Protein AF-A0AAV3UPY1-F1 (afdb_monomer)

Mean predicted aligned error: 5.56 Å

Organism: NCBI:txid1008152

Solvent-accessible surface area (backbone atoms only — not comparable to full-atom values): 3464 Å² total; per-residue (Å²): 128,98,74,73,83,85,59,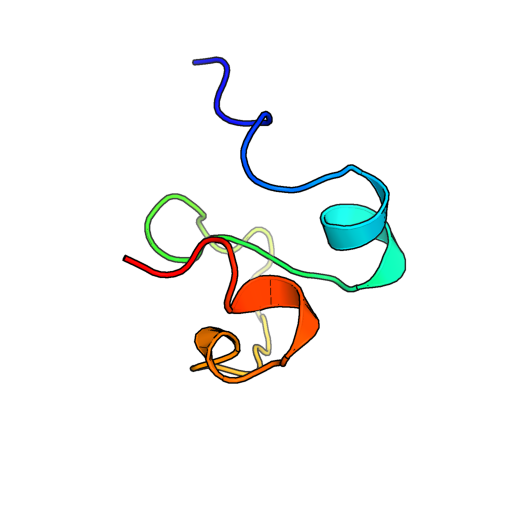54,68,61,41,42,73,76,64,64,55,77,65,72,93,82,54,76,83,92,54,98,74,84,89,79,80,76,7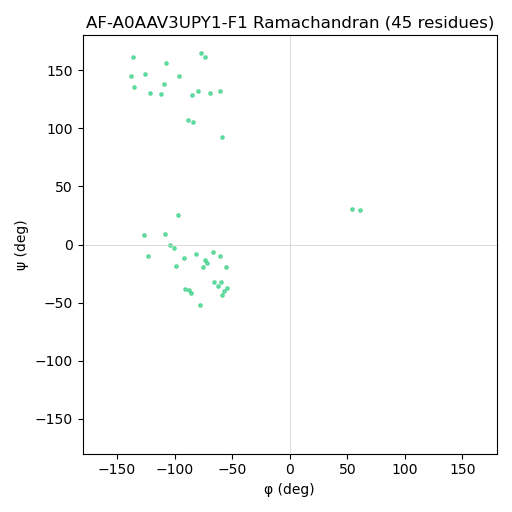7,58,68,74,40,77,92,46,44,92,74,67,130

Radius of gyration: 11.36 Å; Cα contacts (8 Å, |Δi|>4): 15; chains: 1; bounding box: 29×20×28 Å

Structure (mmCIF, N/CA/C/O backbone):
data_AF-A0AAV3UPY1-F1
#
_entry.id   AF-A0AAV3UPY1-F1
#
loop_
_atom_site.group_PDB
_atom_site.id
_atom_site.type_symbol
_atom_site.label_atom_id
_atom_site.label_alt_id
_atom_site.label_comp_id
_atom_site.label_asym_id
_atom_site.label_entity_id
_atom_site.label_seq_id
_atom_site.pdbx_PDB_ins_code
_atom_site.Cartn_x
_atom_site.Cartn_y
_atom_site.Cartn_z
_atom_site.occupancy
_atom_site.B_iso_or_equiv
_atom_site.auth_seq_id
_atom_site.auth_comp_id
_atom_site.auth_asym_id
_atom_site.auth_atom_id
_atom_site.pdbx_PDB_model_num
ATOM 1 N N . MET A 1 1 ? 7.618 5.196 18.227 1.00 45.66 1 MET A N 1
ATOM 2 C CA . MET A 1 1 ? 8.830 4.585 17.645 1.00 45.66 1 MET A CA 1
ATOM 3 C C . MET A 1 1 ? 8.895 5.065 16.210 1.00 45.66 1 MET A C 1
ATOM 5 O O . MET A 1 1 ? 7.978 4.747 15.463 1.00 45.66 1 MET A O 1
ATOM 9 N N . ASP A 1 2 ? 9.883 5.903 15.890 1.00 50.47 2 ASP A N 1
ATOM 10 C CA . ASP A 1 2 ? 10.117 6.484 14.560 1.00 50.47 2 ASP A CA 1
ATOM 11 C C . ASP A 1 2 ? 10.337 5.375 13.523 1.00 50.47 2 ASP A C 1
ATOM 13 O O . ASP A 1 2 ? 11.436 4.855 13.359 1.00 50.47 2 ASP A O 1
ATOM 17 N N . MET A 1 3 ? 9.251 4.955 12.877 1.00 54.59 3 MET A N 1
ATOM 18 C CA . MET A 1 3 ? 9.212 3.868 11.889 1.00 54.59 3 MET A CA 1
ATOM 19 C C . MET A 1 3 ? 8.990 4.384 10.454 1.00 54.59 3 MET A C 1
ATOM 21 O O . MET A 1 3 ? 8.783 3.594 9.538 1.00 54.59 3 MET A O 1
ATOM 25 N N . GLN A 1 4 ? 9.045 5.702 10.236 1.00 53.12 4 GLN A N 1
ATOM 26 C CA . GLN A 1 4 ? 8.671 6.357 8.973 1.00 53.12 4 GLN A CA 1
ATOM 27 C C . GLN A 1 4 ? 9.849 6.667 8.023 1.00 53.12 4 GLN A C 1
ATOM 29 O O . GLN A 1 4 ? 9.738 7.572 7.210 1.00 53.12 4 GLN A O 1
ATOM 34 N N . GLN A 1 5 ? 10.978 5.945 8.079 1.00 60.69 5 GLN A N 1
ATOM 35 C CA . GLN A 1 5 ? 12.110 6.201 7.157 1.00 60.69 5 GLN A CA 1
ATOM 36 C C . GLN A 1 5 ? 12.273 5.194 5.999 1.00 60.69 5 GLN A C 1
ATOM 38 O O . GLN A 1 5 ? 13.181 5.356 5.190 1.00 60.69 5 GLN A O 1
ATOM 43 N N . ILE A 1 6 ? 11.421 4.164 5.875 1.00 78.69 6 ILE A N 1
ATOM 44 C CA . ILE A 1 6 ? 11.518 3.180 4.768 1.00 78.69 6 ILE A CA 1
ATOM 45 C C . ILE A 1 6 ? 10.738 3.628 3.521 1.00 78.69 6 ILE A C 1
ATOM 47 O O . ILE A 1 6 ? 11.193 3.420 2.392 1.00 78.69 6 ILE A O 1
ATOM 51 N N . LEU A 1 7 ? 9.564 4.224 3.733 1.00 83.06 7 LEU A N 1
ATOM 52 C CA . LEU A 1 7 ? 8.679 4.725 2.682 1.00 83.06 7 LEU A CA 1
ATOM 53 C C . LEU A 1 7 ? 8.699 6.251 2.702 1.00 83.06 7 LEU A C 1
ATOM 55 O O . LEU A 1 7 ? 8.670 6.842 3.781 1.00 83.06 7 LEU A O 1
ATOM 59 N N . SER A 1 8 ? 8.736 6.877 1.528 1.00 87.69 8 SER A N 1
ATOM 60 C CA . SER A 1 8 ? 8.571 8.329 1.426 1.00 87.69 8 SER A CA 1
ATOM 61 C C . SER A 1 8 ? 7.113 8.746 1.649 1.00 87.69 8 SER A C 1
ATOM 63 O O . SER A 1 8 ? 6.195 7.937 1.499 1.00 87.69 8 SER A O 1
ATOM 65 N N . GLU A 1 9 ? 6.884 10.025 1.965 1.00 88.12 9 GLU A N 1
ATOM 66 C CA . GLU A 1 9 ? 5.525 10.584 2.063 1.00 88.12 9 GLU A CA 1
ATOM 67 C C . GLU A 1 9 ? 4.740 10.398 0.757 1.00 88.12 9 GLU A C 1
ATOM 69 O O . GLU A 1 9 ? 3.583 10.001 0.797 1.00 88.12 9 GLU A O 1
ATOM 74 N N . GLU A 1 10 ? 5.386 10.570 -0.400 1.00 90.31 10 GLU A N 1
AT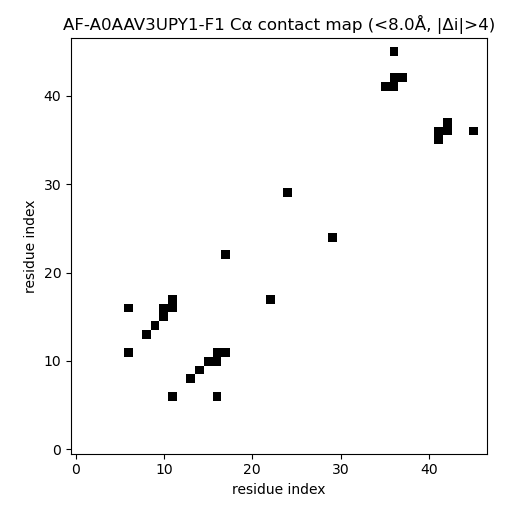OM 75 C CA . GLU A 1 10 ? 4.785 10.310 -1.717 1.00 90.31 10 GLU A CA 1
ATOM 76 C C . GLU A 1 10 ? 4.311 8.848 -1.854 1.00 90.31 10 GLU A C 1
ATOM 78 O O . GLU A 1 10 ? 3.207 8.573 -2.321 1.00 90.31 10 GLU A O 1
ATOM 83 N N . GLU A 1 11 ? 5.112 7.872 -1.415 1.00 88.38 11 GLU A N 1
ATOM 84 C CA . GLU A 1 11 ? 4.737 6.453 -1.486 1.00 88.38 11 GLU A CA 1
ATOM 85 C C . GLU A 1 11 ? 3.542 6.123 -0.584 1.00 88.38 11 GLU A C 1
ATOM 87 O O . GLU A 1 11 ? 2.717 5.261 -0.908 1.00 88.38 11 GLU A O 1
ATOM 92 N N . VAL A 1 12 ? 3.438 6.824 0.541 1.00 90.31 12 VAL A N 1
ATOM 93 C CA . VAL A 1 12 ? 2.364 6.662 1.516 1.00 90.31 12 VAL A CA 1
ATOM 94 C C . VAL A 1 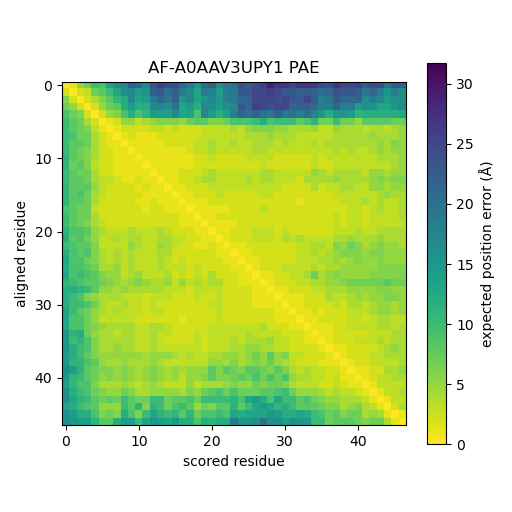12 ? 1.086 7.359 1.039 1.00 90.31 12 VAL A C 1
ATOM 96 O O . VAL A 1 12 ? 0.034 6.719 0.995 1.00 90.31 12 VAL A O 1
ATOM 99 N N . GLU A 1 13 ? 1.152 8.629 0.663 1.00 90.88 13 GLU A N 1
ATOM 100 C CA . GLU A 1 13 ? -0.024 9.448 0.351 1.00 90.88 13 GLU A CA 1
ATOM 101 C C . GLU A 1 13 ? -0.483 9.284 -1.102 1.00 90.88 13 GLU A C 1
ATOM 103 O O . GLU A 1 13 ? -1.675 9.135 -1.363 1.00 90.88 13 GLU A O 1
ATOM 108 N N . GLU A 1 14 ? 0.442 9.234 -2.062 1.00 91.00 14 GLU A N 1
ATOM 109 C CA . GLU A 1 14 ? 0.088 9.179 -3.485 1.00 91.00 14 GLU A CA 1
ATOM 110 C C . GLU A 1 14 ? -0.035 7.738 -3.996 1.00 91.00 14 GLU A C 1
ATOM 112 O O . GLU A 1 14 ? -0.932 7.423 -4.781 1.00 91.00 14 GLU A O 1
ATOM 117 N N . LYS A 1 15 ? 0.836 6.829 -3.534 1.00 89.56 15 LYS A N 1
ATOM 118 C CA . LYS A 1 15 ? 0.867 5.425 -4.004 1.00 89.56 15 LYS A CA 1
ATOM 119 C C . LYS A 1 15 ? 0.179 4.436 -3.065 1.00 89.56 15 LYS A C 1
ATOM 121 O O . LYS A 1 15 ? 0.075 3.259 -3.407 1.00 89.56 15 LYS A O 1
ATOM 126 N N . ASN A 1 16 ? -0.325 4.894 -1.917 1.00 91.81 16 ASN A N 1
ATOM 127 C CA . ASN A 1 16 ? -1.038 4.074 -0.931 1.00 91.81 16 ASN A CA 1
ATOM 128 C C . ASN A 1 16 ? -0.256 2.826 -0.464 1.00 91.81 16 ASN A C 1
ATOM 130 O O . ASN A 1 16 ? -0.844 1.804 -0.102 1.00 91.81 16 ASN A O 1
ATOM 134 N N . VAL A 1 17 ? 1.080 2.888 -0.445 1.00 91.12 17 VAL A N 1
ATOM 135 C CA . VAL A 1 17 ? 1.927 1.776 0.006 1.00 91.12 17 VAL A CA 1
ATOM 136 C C . VAL A 1 17 ? 1.967 1.756 1.534 1.00 91.12 17 VAL A C 1
ATOM 138 O O . VAL A 1 17 ? 2.166 2.784 2.184 1.00 91.12 17 VAL A O 1
ATOM 141 N N . ARG A 1 18 ? 1.760 0.581 2.139 1.00 91.44 18 ARG A N 1
ATOM 142 C CA . ARG A 1 18 ? 1.836 0.367 3.594 1.00 91.44 18 ARG A CA 1
ATOM 143 C C . ARG A 1 18 ? 2.562 -0.941 3.903 1.00 91.44 18 ARG A C 1
ATOM 145 O O . ARG A 1 18 ? 2.407 -1.927 3.185 1.00 91.44 18 ARG A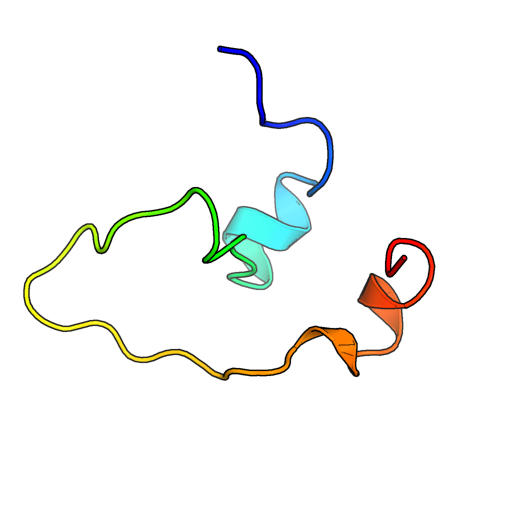 O 1
ATOM 152 N N . LEU A 1 19 ? 3.317 -0.964 5.002 1.00 90.94 19 LEU A N 1
ATOM 153 C CA . LEU A 1 19 ? 3.952 -2.180 5.515 1.00 90.94 19 LEU A CA 1
ATOM 154 C C . LEU A 1 19 ? 2.959 -2.965 6.379 1.00 90.94 19 LEU A C 1
ATOM 156 O O . LEU A 1 19 ? 2.675 -2.601 7.519 1.00 90.94 19 LEU A O 1
ATOM 160 N N . THR A 1 20 ? 2.439 -4.068 5.845 1.00 91.75 20 THR A N 1
ATOM 161 C CA . THR A 1 20 ? 1.397 -4.872 6.508 1.00 91.75 20 THR A CA 1
ATOM 162 C C . THR A 1 20 ? 1.895 -5.662 7.719 1.00 91.75 20 THR A C 1
ATOM 164 O O . THR A 1 20 ? 1.083 -6.121 8.508 1.00 91.75 20 THR A O 1
ATOM 167 N N . CYS A 1 21 ? 3.210 -5.838 7.887 1.00 90.50 21 CYS A N 1
ATOM 168 C CA . CYS A 1 21 ? 3.785 -6.539 9.041 1.00 90.50 21 CYS A CA 1
ATOM 169 C C . CYS A 1 21 ? 3.771 -5.711 10.337 1.00 9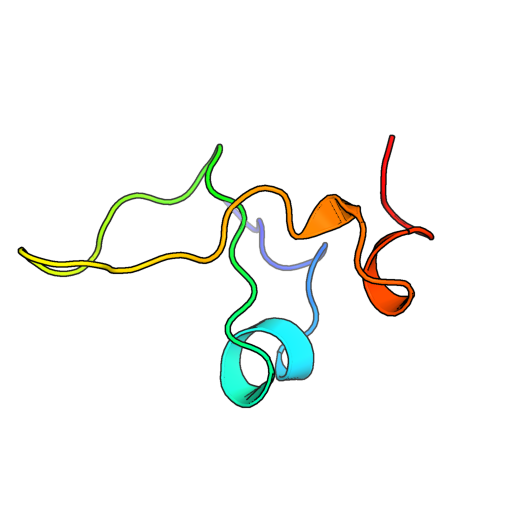0.50 21 CYS A C 1
ATOM 171 O O . CYS A 1 21 ? 3.879 -6.284 11.417 1.00 90.50 21 CYS A O 1
ATOM 173 N N . ILE A 1 22 ? 3.645 -4.385 10.228 1.00 89.44 22 ILE A N 1
ATOM 174 C CA . ILE A 1 22 ? 3.640 -3.449 11.364 1.00 89.44 22 ILE A CA 1
ATOM 175 C C . ILE A 1 22 ? 2.381 -2.572 11.419 1.00 89.44 22 ILE A C 1
ATOM 177 O O . ILE A 1 22 ? 2.174 -1.865 12.400 1.00 89.44 22 ILE A O 1
ATOM 181 N N . GLY A 1 23 ? 1.551 -2.591 10.374 1.00 88.19 23 GLY A N 1
ATOM 182 C CA . GLY A 1 23 ? 0.298 -1.843 10.308 1.00 88.19 23 GLY A CA 1
ATOM 183 C C . GLY A 1 23 ? -0.911 -2.687 10.708 1.00 88.19 23 GLY A C 1
ATOM 184 O O . GLY A 1 23 ? -0.993 -3.868 10.378 1.00 88.19 23 GLY A O 1
ATOM 185 N N . SER A 1 24 ? -1.881 -2.057 11.366 1.00 92.88 24 SER A N 1
ATOM 186 C CA . SER A 1 24 ? -3.224 -2.601 11.594 1.00 92.88 24 SER A CA 1
ATOM 187 C C . SER A 1 24 ? -4.252 -1.880 10.721 1.00 92.88 24 SER A C 1
ATOM 189 O O . SER A 1 24 ? -4.035 -0.738 10.311 1.00 92.88 24 SER A O 1
ATOM 191 N N . ALA A 1 25 ? -5.384 -2.531 10.440 1.00 94.75 25 ALA A N 1
ATOM 192 C CA . ALA A 1 25 ? -6.490 -1.889 9.736 1.00 94.75 25 ALA A CA 1
ATOM 193 C C . ALA A 1 25 ? -7.007 -0.682 10.540 1.00 94.75 25 ALA A C 1
ATOM 195 O O . ALA A 1 25 ? -7.220 -0.784 11.747 1.00 94.75 25 ALA A O 1
ATOM 196 N N . ALA A 1 26 ? -7.184 0.457 9.867 1.00 93.81 26 ALA A N 1
ATOM 197 C CA . ALA A 1 26 ? -7.704 1.685 10.473 1.00 93.81 26 ALA A CA 1
ATOM 198 C C . ALA A 1 26 ? -9.234 1.815 10.352 1.00 93.81 26 ALA A C 1
ATOM 200 O O . ALA A 1 26 ? -9.828 2.692 10.972 1.00 93.81 26 ALA A O 1
ATOM 201 N N . THR A 1 27 ? -9.861 0.962 9.542 1.00 96.19 27 THR A N 1
ATOM 202 C CA . THR A 1 27 ? -11.299 0.946 9.250 1.00 96.19 27 THR A CA 1
ATOM 203 C C . THR A 1 27 ? -11.822 -0.487 9.277 1.00 96.19 27 THR A C 1
ATOM 205 O O . THR A 1 27 ? -11.043 -1.433 9.151 1.00 96.19 27 THR A O 1
ATOM 208 N N . ASP A 1 28 ? -13.141 -0.640 9.404 1.00 95.94 28 ASP A N 1
ATOM 209 C CA . ASP A 1 28 ? -13.801 -1.952 9.482 1.00 95.94 28 ASP A CA 1
ATOM 210 C C . ASP A 1 28 ? -13.611 -2.792 8.210 1.00 95.94 28 ASP A C 1
ATOM 212 O O . ASP A 1 28 ? -13.439 -4.007 8.275 1.00 95.94 28 ASP A O 1
ATOM 216 N N . GLU A 1 29 ? -13.585 -2.138 7.047 1.00 96.12 29 GLU A N 1
ATOM 217 C CA . GLU A 1 29 ? -13.273 -2.769 5.768 1.00 96.12 29 GLU A CA 1
ATOM 218 C C . GLU A 1 29 ? -12.059 -2.100 5.121 1.00 96.12 29 GLU A C 1
ATOM 220 O O . GLU A 1 29 ? -12.003 -0.875 4.981 1.00 96.12 29 GLU A O 1
ATOM 225 N N . VAL A 1 30 ? -11.092 -2.916 4.693 1.00 95.50 30 VAL A N 1
ATOM 226 C CA . VAL A 1 30 ? -9.909 -2.489 3.937 1.00 95.50 30 VAL A CA 1
ATOM 227 C C . VAL A 1 30 ? -9.699 -3.459 2.783 1.00 95.50 30 VAL A C 1
ATOM 229 O O . VAL A 1 30 ? -9.764 -4.677 2.952 1.00 95.50 30 VAL A O 1
ATOM 232 N N . ARG A 1 31 ? -9.411 -2.925 1.596 1.00 94.94 31 ARG A N 1
ATOM 233 C CA . ARG A 1 31 ? -8.998 -3.715 0.433 1.00 94.94 31 ARG A CA 1
ATOM 234 C C . ARG A 1 31 ? -7.547 -3.396 0.123 1.00 94.94 31 ARG A C 1
ATOM 236 O O . ARG A 1 31 ? -7.191 -2.227 0.015 1.00 94.94 31 ARG A O 1
ATOM 243 N N . ILE A 1 32 ? -6.725 -4.429 -0.028 1.00 93.56 32 ILE A N 1
ATOM 244 C CA . ILE A 1 32 ? -5.302 -4.283 -0.336 1.00 93.56 32 ILE A CA 1
ATOM 245 C C . ILE A 1 32 ? -4.934 -5.085 -1.578 1.00 93.56 32 ILE A C 1
ATOM 247 O O . ILE A 1 32 ? -5.457 -6.177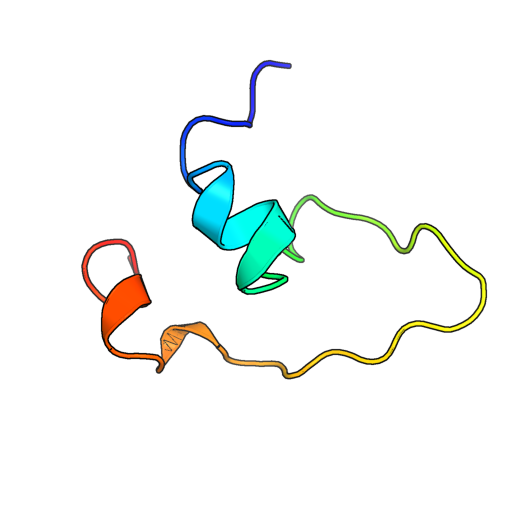 -1.808 1.00 93.56 32 ILE A O 1
ATOM 251 N N . VAL A 1 33 ? -3.984 -4.560 -2.348 1.00 93.69 33 VAL A N 1
ATOM 252 C CA . VAL A 1 33 ? -3.245 -5.349 -3.334 1.00 93.69 33 VAL A CA 1
ATOM 253 C C . VAL A 1 33 ? -2.046 -5.949 -2.613 1.00 93.69 33 VAL A C 1
ATOM 255 O O . VAL A 1 33 ? -1.114 -5.244 -2.228 1.00 93.69 33 VAL A O 1
ATOM 258 N N . TYR A 1 34 ? -2.097 -7.256 -2.370 1.00 91.12 34 TYR A N 1
ATOM 259 C CA . TYR A 1 34 ? -1.008 -7.960 -1.702 1.00 91.12 34 TYR A CA 1
ATOM 260 C C . TYR A 1 34 ? 0.165 -8.198 -2.663 1.00 91.12 34 TYR A C 1
ATOM 262 O O . TYR A 1 34 ? 0.036 -8.092 -3.881 1.00 91.12 34 TYR A O 1
ATOM 270 N N . ASN A 1 35 ? 1.324 -8.548 -2.103 1.00 87.88 35 ASN A N 1
ATOM 271 C CA . ASN A 1 35 ? 2.533 -8.869 -2.866 1.00 87.88 35 ASN A CA 1
ATOM 272 C C . ASN A 1 35 ? 3.064 -7.713 -3.745 1.00 87.88 35 ASN A C 1
ATOM 274 O O . ASN A 1 35 ? 3.736 -7.935 -4.750 1.00 87.88 35 ASN A O 1
ATOM 278 N N . ALA A 1 36 ? 2.832 -6.466 -3.321 1.00 88.25 36 ALA A N 1
ATOM 279 C CA . ALA A 1 36 ? 3.341 -5.264 -3.982 1.00 88.25 36 ALA A CA 1
ATOM 280 C C . ALA A 1 36 ? 4.883 -5.193 -4.060 1.00 88.25 36 ALA A C 1
ATOM 282 O O . ALA A 1 36 ? 5.413 -4.380 -4.808 1.00 88.25 36 ALA A O 1
ATOM 283 N N . LYS A 1 37 ? 5.618 -6.081 -3.367 1.00 85.31 37 LYS A N 1
ATOM 284 C CA . LYS A 1 37 ? 7.085 -6.217 -3.478 1.00 85.31 37 LYS A CA 1
ATOM 285 C C . LYS A 1 37 ? 7.584 -6.461 -4.909 1.00 85.31 37 LYS A C 1
ATOM 287 O O . LYS A 1 37 ? 8.761 -6.264 -5.178 1.00 85.31 37 LYS A O 1
ATOM 292 N N . HIS A 1 38 ? 6.710 -6.911 -5.811 1.00 86.06 38 HIS A N 1
ATOM 293 C CA . HIS A 1 38 ? 7.043 -7.103 -7.222 1.0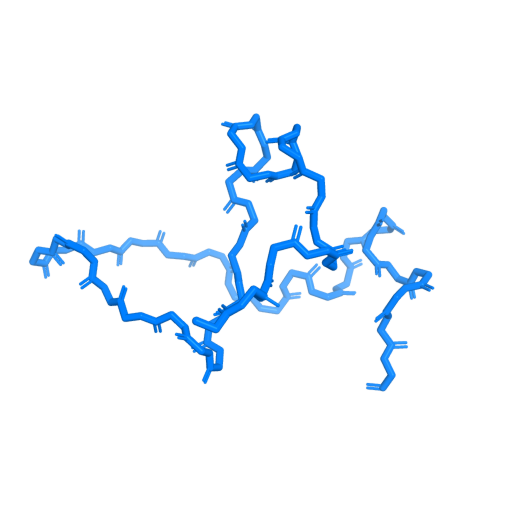0 86.06 38 HIS A CA 1
ATOM 294 C C . HIS A 1 38 ? 6.989 -5.816 -8.052 1.00 86.06 38 HIS A C 1
ATOM 296 O O . HIS A 1 38 ? 7.413 -5.847 -9.201 1.00 86.06 38 HIS A O 1
ATOM 302 N N . LEU A 1 39 ? 6.494 -4.701 -7.505 1.00 85.56 39 LEU A N 1
ATOM 303 C CA . LEU A 1 39 ? 6.499 -3.416 -8.198 1.00 85.56 39 LEU A CA 1
ATOM 304 C C . LEU A 1 39 ? 7.934 -2.893 -8.326 1.00 85.56 39 LEU A C 1
ATOM 306 O O . LEU A 1 39 ? 8.658 -2.804 -7.335 1.00 85.56 39 LEU A O 1
ATOM 310 N N . ASP A 1 40 ? 8.316 -2.496 -9.540 1.00 83.88 40 ASP A N 1
ATOM 311 C CA . ASP A 1 40 ? 9.698 -2.134 -9.888 1.00 83.88 40 ASP A CA 1
ATOM 312 C C . ASP A 1 40 ? 10.297 -1.051 -8.975 1.00 83.88 40 ASP A C 1
ATOM 314 O O . ASP A 1 40 ? 11.455 -1.137 -8.573 1.00 83.88 40 ASP A O 1
ATOM 318 N N . HIS A 1 41 ? 9.498 -0.063 -8.561 1.00 79.69 41 HIS A N 1
ATOM 319 C CA . HIS A 1 41 ? 9.952 1.037 -7.699 1.00 79.69 41 HIS A CA 1
ATOM 320 C C . HIS A 1 41 ? 10.191 0.638 -6.227 1.00 79.69 41 HIS A C 1
ATOM 322 O O . HIS A 1 41 ? 10.819 1.388 -5.473 1.00 79.69 41 HIS A O 1
ATOM 328 N N . LEU A 1 42 ? 9.724 -0.542 -5.810 1.00 81.38 42 LEU A N 1
ATOM 329 C CA . LEU A 1 42 ? 9.955 -1.083 -4.469 1.00 81.38 42 LEU A CA 1
ATOM 330 C C . LEU A 1 42 ? 11.106 -2.096 -4.437 1.00 81.38 42 LEU A C 1
ATOM 332 O O . LEU A 1 42 ? 11.675 -2.310 -3.367 1.00 81.38 42 LEU A O 1
ATOM 336 N N . GLN A 1 43 ? 11.510 -2.666 -5.580 1.00 78.25 43 GLN A N 1
ATOM 337 C CA . GLN A 1 43 ? 12.489 -3.762 -5.629 1.00 78.25 43 GLN A CA 1
ATOM 338 C C . GLN A 1 43 ? 13.860 -3.418 -5.036 1.00 78.25 43 GLN A C 1
ATOM 340 O O . GLN A 1 43 ? 14.471 -4.269 -4.398 1.00 78.25 43 GLN A O 1
ATOM 345 N N . ASN A 1 44 ? 14.307 -2.163 -5.137 1.00 78.06 44 ASN A N 1
ATOM 346 C CA . ASN A 1 44 ? 15.597 -1.718 -4.585 1.00 78.06 44 ASN A CA 1
ATOM 347 C C . ASN A 1 44 ? 15.675 -1.755 -3.043 1.00 78.06 44 ASN A C 1
ATOM 349 O O . ASN A 1 44 ? 16.730 -1.474 -2.478 1.00 78.06 44 ASN A O 1
ATOM 353 N N . ARG A 1 45 ? 14.565 -2.052 -2.354 1.00 76.81 45 ARG A N 1
ATOM 354 C CA . ARG A 1 45 ? 14.455 -2.106 -0.886 1.00 76.81 45 ARG A CA 1
ATOM 355 C C . ARG A 1 45 ? 13.877 -3.436 -0.379 1.00 76.81 45 ARG A C 1
ATOM 357 O O . ARG A 1 45 ? 13.579 -3.553 0.807 1.00 76.81 45 ARG A O 1
ATOM 364 N N . VAL A 1 46 ? 13.705 -4.425 -1.259 1.00 72.25 46 VAL A N 1
ATOM 365 C CA . VAL A 1 46 ? 13.261 -5.777 -0.888 1.00 72.25 46 VAL A CA 1
ATOM 366 C C . VAL A 1 46 ? 14.480 -6.600 -0.465 1.00 72.25 46 VAL A C 1
ATOM 368 O O . VAL A 1 46 ? 15.462 -6.660 -1.202 1.00 72.25 46 VAL A O 1
ATOM 371 N N . ILE A 1 47 ? 14.403 -7.223 0.715 1.00 71.06 47 ILE A N 1
ATOM 372 C CA . ILE A 1 47 ? 15.428 -8.107 1.295 1.00 71.06 47 ILE A CA 1
ATOM 373 C C . ILE A 1 47 ? 14.814 -9.489 1.518 1.00 71.06 47 ILE A C 1
ATOM 375 O O . ILE A 1 4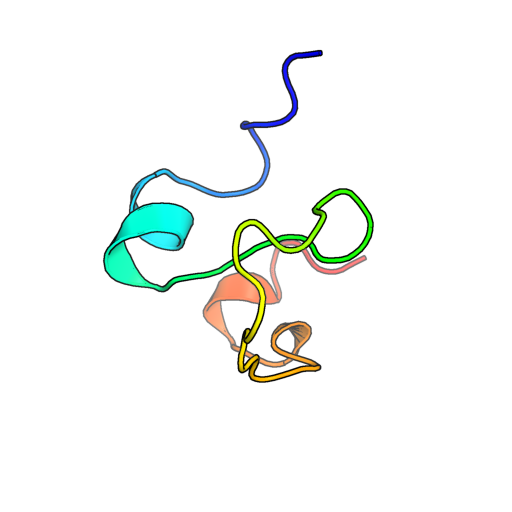7 ? 13.621 -9.537 1.906 1.00 71.06 47 ILE A O 1
#

Sequence (47 aa):
MDMQQILSEEEVEEKNVRLTCIGSAATDEVRIVYNAKHLDHLQNRVI

InterPro domains:
  IPR012675 Beta-grasp domain superfamily [G3DSA:3.10.20.30] (1-47)

pLDDT: mean 84.27, std 12.47, range [45.66, 96.19]

Secondary structure (DSSP, 8-state):
---TTSS-HHHHHTS----TTT---SSS-----TTGGGSHHHHTT--

Foldseek 3Di:
DPPPPLDDPCCCPVVVDDDPVPDDDPDPDDDDDPPCCPPPVNVVPDD